Protein AF-Q2IIS6-F1 (afdb_monomer_lite)

Radius of gyration: 25.06 Å; chains: 1; bounding box: 65×26×76 Å

Structure (mmCIF, N/CA/C/O backbone):
data_AF-Q2IIS6-F1
#
_entry.id   AF-Q2IIS6-F1
#
loop_
_atom_site.group_PDB
_atom_site.id
_atom_site.type_symbol
_atom_site.label_atom_id
_atom_site.label_alt_id
_atom_site.label_comp_id
_atom_site.label_asym_id
_atom_site.label_entity_id
_atom_site.label_seq_id
_atom_site.pdbx_PDB_ins_code
_atom_site.Cartn_x
_atom_site.Cartn_y
_atom_site.Cartn_z
_atom_site.occupancy
_atom_site.B_iso_or_equiv
_atom_site.auth_seq_id
_atom_site.auth_comp_id
_atom_site.auth_asym_id
_atom_site.auth_atom_id
_atom_site.pdbx_PDB_model_num
ATOM 1 N N . MET A 1 1 ? -26.461 6.592 2.676 1.00 52.25 1 MET A N 1
ATOM 2 C CA . MET A 1 1 ? -25.259 5.866 2.230 1.00 52.25 1 MET A CA 1
ATOM 3 C C . MET A 1 1 ? -24.842 5.067 3.445 1.00 52.25 1 MET A C 1
ATOM 5 O O . MET A 1 1 ? -24.410 5.681 4.410 1.00 52.25 1 MET A O 1
ATOM 9 N N . ASP A 1 2 ? -25.159 3.776 3.481 1.00 55.28 2 ASP A N 1
ATOM 10 C CA . ASP A 1 2 ? -24.856 2.930 4.638 1.00 55.28 2 ASP A CA 1
ATOM 11 C C . ASP A 1 2 ? -23.348 2.688 4.702 1.00 55.28 2 ASP A C 1
ATOM 13 O O . ASP A 1 2 ? -22.731 2.273 3.719 1.00 55.28 2 ASP A O 1
ATOM 17 N N . GLU A 1 3 ? -22.742 3.028 5.836 1.00 62.16 3 GLU A N 1
ATOM 18 C CA . GLU A 1 3 ? -21.319 2.808 6.063 1.00 62.16 3 GLU A CA 1
ATOM 19 C C . GLU A 1 3 ? -21.063 1.310 6.284 1.00 62.16 3 GLU A C 1
ATOM 21 O O . GLU A 1 3 ? -21.810 0.633 6.990 1.00 62.16 3 GLU A O 1
ATOM 26 N N . SER A 1 4 ? -20.037 0.768 5.624 1.00 62.69 4 SER A N 1
ATOM 27 C CA . SER A 1 4 ? -19.732 -0.665 5.670 1.00 62.69 4 SER A CA 1
ATOM 28 C C . SER A 1 4 ? -19.317 -1.095 7.079 1.00 62.69 4 SER A C 1
ATOM 30 O O . SER A 1 4 ? -18.384 -0.528 7.642 1.00 62.69 4 SER A O 1
ATOM 32 N N . ALA A 1 5 ? -19.951 -2.143 7.615 1.00 67.94 5 ALA A N 1
ATOM 33 C CA . ALA A 1 5 ? -19.660 -2.726 8.932 1.00 67.94 5 ALA A CA 1
ATOM 34 C C . ALA A 1 5 ? -18.389 -3.606 8.963 1.00 67.94 5 ALA A C 1
ATOM 36 O O . ALA A 1 5 ? -18.260 -4.481 9.814 1.00 67.94 5 ALA A O 1
ATOM 37 N N . ALA A 1 6 ? -17.480 -3.442 8.000 1.00 69.25 6 ALA A N 1
ATOM 38 C CA . ALA A 1 6 ? -16.283 -4.265 7.894 1.00 69.25 6 ALA A CA 1
ATOM 39 C C . ALA A 1 6 ? -15.229 -3.862 8.940 1.00 69.25 6 ALA A C 1
ATOM 41 O O . ALA A 1 6 ? -14.832 -2.701 9.016 1.00 69.25 6 ALA A O 1
ATOM 42 N N . ASP A 1 7 ? -14.715 -4.846 9.684 1.00 73.50 7 ASP A N 1
ATOM 43 C CA . ASP A 1 7 ? -13.676 -4.646 10.708 1.00 73.50 7 ASP A CA 1
ATOM 44 C C . ASP A 1 7 ? -12.315 -4.218 10.127 1.00 73.50 7 ASP A C 1
ATOM 46 O O . ASP A 1 7 ? -11.463 -3.680 10.842 1.00 73.50 7 ASP A O 1
ATOM 50 N N . ALA A 1 8 ? -12.086 -4.480 8.835 1.00 82.50 8 ALA A N 1
ATOM 51 C CA . ALA A 1 8 ? -10.892 -4.073 8.108 1.00 82.50 8 ALA A CA 1
ATOM 52 C C . ALA A 1 8 ? -11.149 -3.949 6.599 1.00 82.50 8 ALA A C 1
ATOM 54 O O . ALA A 1 8 ? -11.969 -4.667 6.027 1.00 82.50 8 ALA A O 1
ATOM 55 N N . PHE A 1 9 ? -10.380 -3.076 5.952 1.00 87.50 9 PHE A N 1
ATOM 56 C CA . PHE A 1 9 ? -10.350 -2.885 4.506 1.00 87.50 9 PHE A CA 1
ATOM 57 C C . PHE A 1 9 ? -8.991 -3.320 3.961 1.00 87.50 9 PHE A C 1
ATOM 59 O O . PHE A 1 9 ? -7.955 -2.930 4.497 1.00 87.50 9 PHE A O 1
ATOM 66 N N . VAL A 1 10 ? -8.994 -4.109 2.888 1.00 91.06 10 VAL A N 1
ATOM 67 C CA . VAL A 1 10 ? -7.776 -4.495 2.166 1.00 91.06 10 VAL A CA 1
ATOM 68 C C . VAL A 1 10 ? -7.739 -3.742 0.843 1.00 91.06 10 VAL A C 1
ATOM 70 O O . VAL A 1 10 ? -8.684 -3.820 0.061 1.00 91.06 10 VAL A O 1
ATOM 73 N N . ILE A 1 11 ? -6.656 -3.007 0.603 1.00 91.12 11 ILE A N 1
ATOM 74 C CA . ILE A 1 11 ? -6.389 -2.336 -0.670 1.00 91.12 11 ILE A CA 1
ATOM 75 C C . ILE A 1 11 ? -5.464 -3.237 -1.484 1.00 91.12 11 ILE A C 1
ATOM 77 O O . ILE A 1 11 ? -4.307 -3.444 -1.113 1.00 91.12 11 ILE A O 1
ATOM 81 N N . ASP A 1 12 ? -5.992 -3.786 -2.574 1.00 92.69 12 ASP A N 1
ATOM 82 C CA . ASP A 1 12 ? -5.246 -4.648 -3.486 1.00 92.69 12 ASP A CA 1
ATOM 83 C C . ASP A 1 12 ? -4.516 -3.821 -4.552 1.00 92.69 12 ASP A C 1
ATOM 85 O O . ASP A 1 12 ? -5.132 -3.021 -5.260 1.00 92.69 12 ASP A O 1
ATOM 89 N N . LEU A 1 13 ? -3.196 -3.999 -4.646 1.00 91.94 13 LEU A N 1
ATOM 90 C CA . LEU A 1 13 ? -2.323 -3.288 -5.581 1.00 91.94 13 LEU A CA 1
ATOM 91 C C . LEU A 1 13 ? -1.950 -4.124 -6.817 1.00 91.94 13 LEU A C 1
ATOM 93 O O . LEU A 1 13 ? -1.071 -3.711 -7.576 1.00 91.94 13 LEU A O 1
ATOM 97 N N . ALA A 1 14 ? -2.613 -5.262 -7.056 1.00 91.12 14 ALA A N 1
ATOM 98 C CA . ALA A 1 14 ? -2.378 -6.131 -8.217 1.00 91.12 14 ALA A CA 1
ATOM 99 C C . ALA A 1 14 ? -2.418 -5.416 -9.572 1.00 91.12 14 ALA A C 1
ATOM 101 O O . ALA A 1 14 ? -1.706 -5.808 -10.493 1.00 91.12 14 ALA A O 1
ATOM 102 N N . HIS A 1 15 ? -3.211 -4.352 -9.684 1.00 88.81 15 HIS A N 1
ATOM 103 C CA . HIS A 1 15 ? -3.365 -3.579 -10.918 1.00 88.81 15 HIS A CA 1
ATOM 104 C C . HIS A 1 15 ? -2.715 -2.192 -10.861 1.00 88.81 15 HIS A C 1
ATOM 106 O O . HIS A 1 15 ? -2.942 -1.374 -11.749 1.00 88.81 15 HIS A O 1
ATOM 112 N N . ALA A 1 16 ? -1.926 -1.898 -9.825 1.00 87.62 16 ALA A N 1
ATOM 113 C CA . ALA A 1 16 ? -1.179 -0.650 -9.765 1.00 87.62 16 ALA A CA 1
ATOM 114 C C . ALA A 1 16 ? 0.006 -0.717 -10.740 1.00 87.62 16 ALA A C 1
ATOM 116 O O . ALA A 1 16 ? 0.976 -1.433 -10.488 1.00 87.62 16 ALA A O 1
ATOM 117 N N . GLU A 1 17 ? -0.088 0.031 -11.843 1.00 84.44 17 GLU A N 1
ATOM 118 C CA . GLU A 1 17 ? 0.950 0.090 -12.885 1.00 84.44 17 GLU A CA 1
ATOM 119 C C . GLU A 1 17 ? 2.286 0.609 -12.339 1.00 84.44 17 GLU A C 1
ATOM 121 O O . GLU A 1 17 ? 3.348 0.099 -12.694 1.00 84.44 17 GLU A O 1
ATOM 126 N N . GLU A 1 18 ? 2.233 1.587 -11.432 1.00 81.12 18 GLU A N 1
ATOM 127 C CA . GLU A 1 18 ? 3.409 2.205 -10.830 1.00 81.12 18 GLU A CA 1
ATOM 128 C C . GLU A 1 18 ? 3.266 2.330 -9.312 1.00 81.12 18 GLU A C 1
ATOM 130 O O . GLU A 1 18 ? 2.194 2.618 -8.773 1.00 81.12 18 GLU A O 1
ATOM 135 N N . ALA A 1 19 ? 4.386 2.149 -8.613 1.00 85.88 19 ALA A N 1
ATOM 136 C CA . ALA A 1 19 ? 4.505 2.384 -7.182 1.00 85.88 19 ALA A CA 1
ATOM 137 C C . ALA A 1 19 ? 5.699 3.303 -6.923 1.00 85.88 19 ALA A C 1
ATOM 139 O O . ALA A 1 19 ? 6.826 3.001 -7.313 1.00 85.88 19 ALA A O 1
ATOM 140 N N . CYS A 1 20 ? 5.451 4.430 -6.260 1.00 93.19 20 CYS A N 1
ATOM 141 C CA . CYS A 1 20 ? 6.468 5.429 -5.957 1.00 93.19 20 CYS A CA 1
ATOM 142 C C . CYS A 1 20 ? 6.327 5.955 -4.524 1.00 93.19 20 CYS A C 1
ATOM 144 O O . CYS A 1 20 ? 5.289 5.799 -3.875 1.00 93.19 20 CYS A O 1
ATOM 146 N N . GLU A 1 21 ? 7.376 6.617 -4.036 1.00 95.31 21 GLU A N 1
ATOM 147 C CA . GLU A 1 21 ? 7.414 7.191 -2.685 1.00 95.31 21 GLU A CA 1
ATOM 148 C C . GLU A 1 21 ? 6.306 8.223 -2.450 1.00 95.31 21 GLU A C 1
ATOM 150 O O . GLU A 1 21 ? 5.737 8.283 -1.362 1.00 95.31 21 GLU A O 1
ATOM 155 N N . PHE A 1 22 ? 5.951 9.006 -3.475 1.00 94.81 22 PHE A N 1
ATOM 156 C CA . PHE A 1 22 ? 4.872 9.985 -3.370 1.00 94.81 22 PHE A CA 1
ATOM 157 C C . PHE A 1 22 ? 3.523 9.310 -3.093 1.00 94.81 22 PHE A C 1
ATOM 159 O O . PHE A 1 22 ? 2.832 9.689 -2.147 1.00 94.81 22 PHE A O 1
ATOM 166 N N . ALA A 1 23 ? 3.176 8.269 -3.858 1.00 92.50 23 ALA A N 1
ATOM 167 C CA . ALA A 1 23 ? 1.940 7.518 -3.654 1.00 92.50 23 ALA A CA 1
ATOM 168 C C . ALA A 1 23 ? 1.905 6.857 -2.265 1.00 92.50 23 ALA A C 1
ATOM 170 O O . ALA A 1 23 ? 0.905 6.964 -1.553 1.00 92.50 23 ALA A O 1
ATOM 171 N N . ALA A 1 24 ? 3.017 6.249 -1.837 1.00 94.12 24 ALA A N 1
ATOM 172 C CA . ALA A 1 24 ? 3.133 5.653 -0.506 1.00 94.12 24 ALA A CA 1
ATOM 173 C C . ALA A 1 24 ? 2.975 6.696 0.619 1.00 94.12 24 ALA A C 1
ATOM 175 O O . ALA A 1 24 ? 2.296 6.437 1.613 1.00 94.12 24 ALA A O 1
ATOM 176 N N . CYS A 1 25 ? 3.532 7.899 0.445 1.00 95.81 25 CYS A N 1
ATOM 177 C CA . CYS A 1 25 ? 3.391 9.007 1.390 1.00 95.81 25 CYS A CA 1
ATOM 178 C C . CYS A 1 25 ? 1.933 9.472 1.527 1.00 95.81 25 CYS A C 1
ATOM 180 O O . CYS A 1 25 ? 1.442 9.641 2.646 1.00 95.81 25 CYS A O 1
ATOM 182 N N . VAL A 1 26 ? 1.225 9.624 0.401 1.00 94.44 26 VAL A N 1
ATOM 183 C CA . VAL A 1 26 ? -0.198 9.999 0.386 1.00 94.44 26 VAL A CA 1
ATOM 184 C C . VAL A 1 26 ? -1.041 8.948 1.111 1.00 94.44 26 V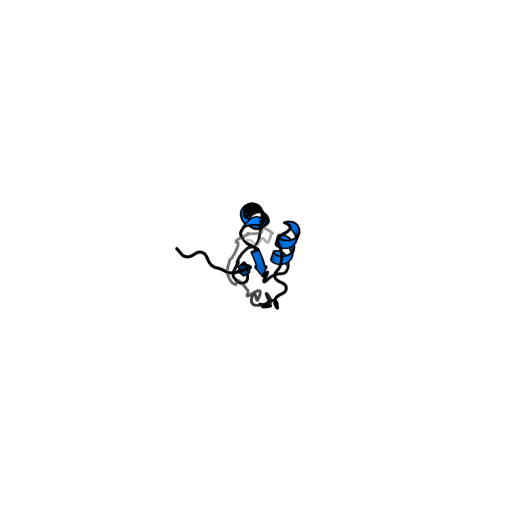AL A C 1
ATOM 186 O O . VAL A 1 26 ? -1.831 9.297 1.991 1.00 94.44 26 VAL A O 1
ATOM 189 N N . LEU A 1 27 ? -0.824 7.663 0.812 1.00 93.50 27 LEU A N 1
ATOM 190 C CA . LEU A 1 27 ? -1.520 6.560 1.481 1.00 93.50 27 LEU A CA 1
ATOM 191 C C . LEU A 1 27 ? -1.237 6.541 2.988 1.00 93.50 27 LEU A C 1
ATOM 193 O O . LEU A 1 27 ? -2.162 6.408 3.787 1.00 93.50 27 LEU A O 1
ATOM 197 N N . ALA A 1 28 ? 0.018 6.739 3.395 1.00 93.94 28 ALA A N 1
ATOM 198 C CA . ALA A 1 28 ? 0.391 6.807 4.805 1.00 93.94 28 ALA A CA 1
ATOM 199 C C . ALA A 1 28 ? -0.262 7.989 5.534 1.00 93.94 28 ALA A C 1
ATOM 201 O O . ALA A 1 28 ? -0.686 7.838 6.682 1.00 93.94 28 ALA A O 1
ATOM 202 N N . GLY A 1 29 ? -0.373 9.151 4.885 1.00 94.31 29 GLY A N 1
ATOM 203 C CA . GLY A 1 29 ? -1.107 10.299 5.418 1.00 94.31 29 GLY A CA 1
ATOM 204 C C . GLY A 1 29 ? -2.578 9.964 5.660 1.00 94.31 29 GLY A C 1
ATOM 205 O O . GLY A 1 29 ? -3.070 10.118 6.780 1.00 94.31 29 GLY A O 1
ATOM 206 N N . TRP A 1 30 ? -3.237 9.411 4.643 1.00 93.19 30 TRP A N 1
ATOM 207 C CA . TRP A 1 30 ? -4.648 9.039 4.715 1.00 93.19 30 TRP A CA 1
ATOM 208 C C . TRP A 1 30 ? -4.932 7.977 5.791 1.00 93.19 30 TRP A C 1
ATOM 210 O O . TRP A 1 30 ? -5.849 8.149 6.599 1.00 93.19 30 TRP A O 1
ATOM 220 N N . VAL A 1 31 ? -4.112 6.921 5.877 1.00 92.50 31 VAL A N 1
ATOM 221 C CA . VAL A 1 31 ? -4.253 5.878 6.912 1.00 92.50 31 VAL A CA 1
ATOM 222 C C . VAL A 1 31 ? -4.091 6.467 8.311 1.00 92.50 31 VAL A C 1
ATOM 224 O O . VAL A 1 31 ? -4.862 6.141 9.209 1.00 92.50 31 VAL A O 1
ATOM 227 N N . ARG A 1 32 ? -3.116 7.359 8.525 1.00 91.69 32 ARG A N 1
ATOM 228 C CA . ARG A 1 32 ? -2.893 7.983 9.842 1.00 91.69 32 ARG A CA 1
ATOM 229 C C . ARG A 1 32 ? -4.068 8.843 10.287 1.00 91.69 32 ARG A C 1
ATOM 231 O O . ARG A 1 32 ? -4.369 8.851 11.481 1.00 91.69 32 ARG A O 1
ATOM 238 N N . GLU A 1 33 ? -4.702 9.537 9.349 1.00 92.25 33 GLU A N 1
ATOM 239 C CA . GLU A 1 33 ? -5.895 10.344 9.599 1.00 92.25 33 GLU A CA 1
ATOM 240 C C . GLU A 1 33 ? -7.091 9.464 9.998 1.00 92.25 33 GLU A C 1
ATOM 242 O O . GLU A 1 33 ? -7.770 9.766 10.977 1.00 92.25 33 GLU A O 1
ATOM 247 N N . HIS A 1 34 ? -7.267 8.311 9.344 1.00 87.25 34 HIS A N 1
ATOM 248 C CA . HIS A 1 34 ? -8.460 7.465 9.504 1.00 87.25 34 HIS A CA 1
ATOM 249 C C . HIS A 1 34 ? -8.265 6.228 10.402 1.00 87.25 34 HIS A C 1
ATOM 251 O O . HIS A 1 34 ? -9.202 5.457 10.614 1.00 87.25 34 HIS A O 1
ATOM 257 N N . ARG A 1 35 ? -7.080 6.035 11.000 1.00 83.06 35 ARG A N 1
ATOM 258 C CA . ARG A 1 35 ? -6.727 4.829 11.788 1.00 83.06 35 ARG A CA 1
ATOM 259 C C . ARG A 1 35 ? -7.634 4.526 12.984 1.00 83.06 35 ARG A C 1
ATOM 261 O O . ARG A 1 35 ? -7.589 3.421 13.512 1.00 83.06 35 ARG A O 1
ATOM 268 N N . ARG A 1 36 ? -8.375 5.522 13.484 1.00 82.12 36 ARG A N 1
ATOM 269 C CA . ARG A 1 36 ? -9.304 5.353 14.619 1.00 82.12 36 ARG A CA 1
ATOM 270 C C . ARG A 1 36 ? -10.645 4.768 14.196 1.00 82.12 36 ARG A C 1
ATOM 272 O O . ARG A 1 36 ? -11.338 4.204 15.032 1.00 82.12 36 ARG A O 1
ATOM 279 N N . GLU A 1 37 ? -10.984 4.919 12.925 1.00 82.31 37 GLU A N 1
ATOM 280 C CA . GLU A 1 37 ? -12.279 4.548 12.364 1.00 82.31 37 GLU A CA 1
ATOM 281 C C . GLU A 1 37 ? -12.164 3.277 11.528 1.00 82.31 37 GLU A C 1
ATOM 283 O O . GLU A 1 37 ? -13.090 2.473 11.495 1.00 82.31 37 GLU A O 1
ATOM 288 N N . LYS A 1 38 ? -11.024 3.085 10.848 1.00 79.56 38 LYS A N 1
ATOM 289 C CA . LYS A 1 38 ? -10.846 2.022 9.855 1.00 79.56 38 LYS A CA 1
ATOM 290 C C . LYS A 1 38 ? -9.489 1.357 10.032 1.00 79.56 38 LYS A C 1
ATOM 292 O O . LYS A 1 38 ? -8.452 2.023 10.015 1.00 79.56 38 LYS A O 1
ATOM 297 N N . ARG A 1 39 ? -9.480 0.026 10.154 1.00 87.06 39 ARG A N 1
ATOM 298 C CA . ARG A 1 39 ? -8.253 -0.756 9.949 1.00 87.06 39 ARG A CA 1
ATOM 299 C C . ARG A 1 39 ? -8.068 -0.956 8.456 1.00 87.06 39 ARG A C 1
ATOM 301 O O . ARG A 1 39 ? -8.951 -1.492 7.795 1.00 87.06 39 ARG A O 1
ATOM 308 N N . VAL A 1 40 ? -6.926 -0.532 7.935 1.00 90.81 40 VAL A N 1
ATOM 309 C CA . VAL A 1 40 ? -6.578 -0.672 6.521 1.00 90.81 40 VAL A CA 1
ATOM 310 C C . VAL A 1 40 ? -5.326 -1.526 6.417 1.00 90.81 40 VAL A C 1
ATOM 312 O O . VAL A 1 40 ? -4.367 -1.298 7.151 1.00 90.81 40 VAL A O 1
ATOM 315 N N . ARG A 1 41 ? -5.340 -2.493 5.505 1.00 92.94 41 ARG A N 1
ATOM 316 C CA . ARG A 1 41 ? -4.182 -3.301 5.119 1.00 92.94 41 ARG A CA 1
ATOM 317 C C . ARG A 1 41 ? -3.976 -3.218 3.616 1.00 92.94 41 ARG A C 1
ATOM 319 O O . ARG A 1 41 ? -4.911 -2.929 2.869 1.00 92.94 41 ARG A O 1
ATOM 326 N N . PHE A 1 42 ? -2.763 -3.505 3.175 1.00 93.56 42 PHE A N 1
ATOM 327 C CA . PHE A 1 42 ? -2.386 -3.439 1.771 1.00 93.56 42 PHE A CA 1
ATOM 328 C C . PHE A 1 42 ? -1.920 -4.802 1.285 1.00 93.56 42 PHE A C 1
ATOM 330 O O . PHE A 1 42 ? -1.085 -5.445 1.921 1.00 93.56 42 PHE A O 1
ATOM 337 N N . ARG A 1 43 ? -2.424 -5.227 0.129 1.00 93.75 43 ARG A N 1
ATOM 338 C CA . ARG A 1 43 ? -1.915 -6.400 -0.574 1.00 93.75 43 ARG A CA 1
ATOM 339 C C . ARG A 1 43 ? -0.996 -5.931 -1.691 1.00 93.75 43 ARG A C 1
ATOM 341 O O . ARG A 1 43 ? -1.448 -5.380 -2.691 1.00 93.75 43 ARG A O 1
ATOM 348 N N . ALA A 1 44 ? 0.302 -6.120 -1.484 1.00 92.31 44 ALA A N 1
ATOM 349 C CA . ALA A 1 44 ? 1.309 -5.861 -2.501 1.00 92.31 44 ALA A CA 1
ATOM 350 C C . ALA A 1 44 ? 1.354 -7.023 -3.499 1.00 92.31 44 ALA A C 1
ATOM 352 O O . ALA A 1 44 ? 1.401 -8.183 -3.094 1.00 92.31 44 ALA A O 1
ATOM 353 N N . ALA A 1 45 ? 1.402 -6.708 -4.789 1.00 91.06 45 ALA A N 1
ATOM 354 C CA . ALA A 1 45 ? 1.608 -7.696 -5.844 1.00 91.06 45 ALA A CA 1
ATOM 355 C C . ALA A 1 45 ? 3.081 -7.831 -6.242 1.00 91.06 45 ALA A C 1
ATOM 357 O O . ALA A 1 45 ? 3.497 -8.873 -6.741 1.00 91.06 45 ALA A O 1
ATOM 358 N N . THR A 1 46 ? 3.894 -6.802 -5.984 1.00 89.94 46 THR A N 1
ATOM 359 C CA . THR A 1 46 ? 5.335 -6.826 -6.262 1.00 89.94 46 THR A CA 1
ATOM 360 C C . THR A 1 46 ? 6.170 -6.583 -5.006 1.00 89.94 46 THR A C 1
ATOM 362 O O . THR A 1 46 ? 5.719 -6.007 -4.011 1.00 89.94 46 THR A O 1
ATOM 365 N N . ARG A 1 47 ? 7.442 -7.002 -5.048 1.00 90.38 47 ARG A N 1
ATOM 366 C CA . ARG A 1 47 ? 8.394 -6.759 -3.950 1.00 90.38 47 ARG A CA 1
ATOM 367 C C . ARG A 1 47 ? 8.683 -5.276 -3.742 1.00 90.38 47 ARG A C 1
ATOM 369 O O . ARG A 1 47 ? 8.874 -4.863 -2.602 1.00 90.38 47 ARG A O 1
ATOM 376 N N . ASP A 1 48 ? 8.709 -4.491 -4.814 1.00 90.56 48 ASP A N 1
ATOM 377 C CA . ASP A 1 48 ? 8.973 -3.053 -4.728 1.00 90.56 48 ASP A CA 1
ATOM 378 C C . ASP A 1 48 ? 7.808 -2.318 -4.061 1.00 90.56 48 ASP A C 1
ATOM 380 O O . ASP A 1 48 ? 8.035 -1.499 -3.171 1.00 90.56 48 ASP A O 1
ATOM 384 N N . GLN A 1 49 ? 6.564 -2.701 -4.379 1.00 92.88 49 GLN A N 1
ATOM 385 C CA . GLN A 1 49 ? 5.380 -2.240 -3.649 1.00 92.88 49 GLN A CA 1
ATOM 386 C C . GLN A 1 49 ? 5.478 -2.592 -2.159 1.00 92.88 49 GLN A C 1
ATOM 388 O O . GLN A 1 49 ? 5.331 -1.711 -1.315 1.00 92.88 49 GLN A O 1
ATOM 393 N N . ALA A 1 50 ? 5.784 -3.850 -1.820 1.00 92.56 50 ALA A N 1
ATOM 394 C CA . ALA A 1 50 ? 5.900 -4.282 -0.424 1.00 92.56 50 ALA A CA 1
ATOM 395 C C . ALA A 1 50 ? 6.980 -3.497 0.345 1.00 92.56 50 ALA A C 1
ATOM 397 O O . ALA A 1 50 ? 6.758 -3.090 1.486 1.00 92.56 50 ALA A O 1
ATOM 398 N N . ARG A 1 51 ? 8.132 -3.239 -0.290 1.00 93.00 51 ARG A N 1
ATOM 399 C CA . ARG A 1 51 ? 9.220 -2.436 0.288 1.00 93.00 51 ARG A CA 1
ATOM 400 C C . ARG A 1 51 ? 8.803 -0.991 0.529 1.00 93.00 51 ARG A C 1
ATOM 402 O O . ARG A 1 51 ? 9.068 -0.475 1.612 1.00 93.00 51 ARG A O 1
ATOM 409 N N . LEU A 1 52 ? 8.149 -0.356 -0.444 1.00 94.50 52 LEU A N 1
ATOM 410 C CA . LEU A 1 52 ? 7.636 1.006 -0.296 1.00 94.50 52 LEU A CA 1
ATOM 411 C C . LEU A 1 52 ? 6.605 1.080 0.833 1.00 94.50 52 LEU A C 1
ATOM 413 O O . LEU A 1 52 ? 6.745 1.901 1.731 1.00 94.50 52 LEU A O 1
ATOM 417 N N . LEU A 1 53 ? 5.615 0.189 0.853 1.00 94.50 53 LEU A N 1
ATOM 418 C CA . LEU A 1 53 ? 4.599 0.166 1.909 1.00 94.50 53 LEU A CA 1
ATOM 419 C C . LEU A 1 53 ? 5.231 0.008 3.303 1.00 94.50 53 LEU A C 1
ATOM 421 O O . LEU A 1 53 ? 4.936 0.793 4.206 1.00 94.50 53 LEU A O 1
ATOM 425 N N . ALA A 1 54 ? 6.168 -0.933 3.455 1.00 93.75 54 ALA A N 1
ATOM 426 C CA . ALA A 1 54 ? 6.883 -1.145 4.712 1.00 93.75 54 ALA A CA 1
ATOM 427 C C . ALA A 1 54 ? 7.716 0.080 5.131 1.00 93.75 54 ALA A C 1
ATOM 429 O O . ALA A 1 54 ? 7.690 0.466 6.300 1.00 93.75 54 ALA A O 1
ATOM 430 N N . ALA A 1 55 ? 8.406 0.735 4.189 1.00 95.88 55 ALA A N 1
ATOM 431 C CA . ALA A 1 55 ? 9.206 1.932 4.462 1.00 95.88 55 ALA A CA 1
ATOM 432 C C . ALA A 1 55 ? 8.365 3.105 5.002 1.00 95.88 55 ALA A C 1
ATOM 434 O O . ALA A 1 55 ? 8.860 3.909 5.791 1.00 95.88 55 ALA A O 1
ATOM 435 N N . PHE A 1 56 ? 7.086 3.180 4.624 1.00 95.12 56 PHE A N 1
ATOM 436 C CA . PHE A 1 56 ? 6.152 4.206 5.098 1.00 95.12 56 PHE A CA 1
ATOM 437 C C . PHE A 1 56 ? 5.304 3.764 6.308 1.00 95.12 56 PHE A C 1
ATOM 439 O O . PHE A 1 56 ? 4.492 4.552 6.811 1.00 95.12 56 PHE A O 1
ATOM 446 N N . GLY A 1 57 ? 5.534 2.549 6.824 1.00 92.94 57 GLY A N 1
ATOM 447 C CA . GLY A 1 57 ? 4.847 1.996 7.993 1.00 92.94 57 GLY A CA 1
ATOM 448 C C . GLY A 1 57 ? 3.396 1.602 7.717 1.00 92.94 57 GLY A C 1
ATOM 449 O O . GLY A 1 57 ? 2.545 1.782 8.587 1.00 92.94 57 GLY A O 1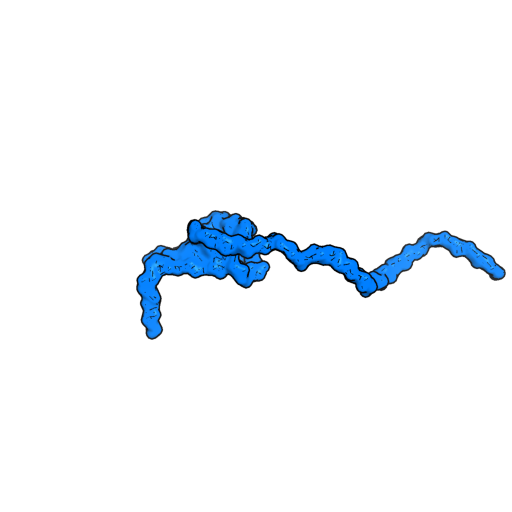
ATOM 450 N N . LEU A 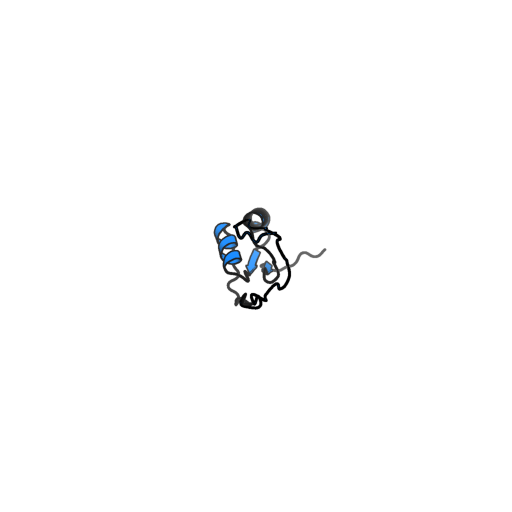1 58 ? 3.106 1.142 6.498 1.00 93.06 58 LEU A N 1
ATOM 451 C CA . LEU A 1 58 ? 1.794 0.637 6.100 1.00 93.06 58 LEU A CA 1
ATOM 452 C C . LEU A 1 58 ? 1.712 -0.876 6.334 1.00 93.06 58 LEU A C 1
ATOM 454 O O . LEU A 1 58 ? 2.620 -1.617 5.957 1.00 93.06 58 LEU A O 1
ATOM 458 N N . ASP A 1 59 ? 0.612 -1.322 6.942 1.00 90.94 59 ASP A N 1
ATOM 459 C CA . ASP A 1 59 ? 0.393 -2.731 7.275 1.00 90.94 59 ASP A CA 1
ATOM 460 C C . ASP A 1 59 ? 0.128 -3.562 6.014 1.00 90.94 59 ASP A C 1
ATOM 462 O O . ASP A 1 59 ? -0.761 -3.250 5.216 1.00 90.94 59 ASP A O 1
ATOM 466 N N . LEU A 1 60 ? 0.869 -4.657 5.858 1.00 86.56 60 LEU A N 1
ATOM 467 C CA . LEU A 1 60 ? 0.654 -5.623 4.785 1.00 86.56 60 LEU A CA 1
ATOM 468 C C . LEU A 1 60 ? -0.388 -6.666 5.203 1.00 86.56 60 LEU A C 1
ATOM 470 O O . LEU A 1 60 ? -0.430 -7.103 6.353 1.00 86.56 60 LEU A O 1
ATOM 474 N N . ASP A 1 61 ? -1.235 -7.064 4.260 1.00 87.50 61 ASP A N 1
ATOM 475 C CA . ASP A 1 61 ? -2.107 -8.222 4.422 1.00 87.50 61 ASP A CA 1
ATOM 476 C C . ASP A 1 61 ? -1.278 -9.500 4.225 1.00 87.50 61 ASP A C 1
ATOM 478 O O . ASP A 1 61 ? -0.660 -9.682 3.180 1.00 87.50 61 ASP A O 1
ATOM 482 N N . GLU A 1 62 ? -1.254 -10.377 5.232 1.00 67.88 62 GLU A N 1
ATOM 483 C CA . GLU A 1 62 ? -0.545 -11.671 5.188 1.00 67.88 62 GLU A CA 1
ATOM 484 C C . GLU A 1 62 ? -1.306 -12.745 4.385 1.00 67.88 62 GLU A C 1
ATOM 486 O O . GLU A 1 62 ? -0.867 -13.894 4.320 1.00 67.88 62 GLU A O 1
ATOM 491 N N . GLY A 1 63 ? -2.458 -12.398 3.794 1.00 61.91 63 GLY A N 1
ATOM 492 C CA . GLY A 1 63 ? -3.189 -13.282 2.890 1.00 61.91 63 GLY A CA 1
ATOM 493 C C . GLY A 1 63 ? -2.310 -13.705 1.717 1.00 61.91 63 GLY A C 1
ATOM 494 O O . GLY A 1 63 ? -1.458 -12.927 1.287 1.00 61.91 63 GLY A O 1
ATOM 495 N N . GLU A 1 64 ? -2.497 -14.940 1.229 1.00 42.66 64 GLU A N 1
ATOM 496 C CA . GLU A 1 64 ? -1.668 -15.514 0.164 1.00 42.66 64 GLU A CA 1
ATOM 497 C C . GLU A 1 64 ? -1.432 -14.475 -0.937 1.00 42.66 64 GLU A C 1
ATOM 499 O O . GLU A 1 64 ? -2.405 -13.958 -1.503 1.00 42.66 64 GLU A O 1
ATOM 504 N N . PRO A 1 65 ? -0.166 -14.127 -1.230 1.00 51.28 65 PRO A N 1
ATOM 505 C CA . PRO A 1 65 ? 0.112 -13.267 -2.354 1.00 51.28 65 PRO A CA 1
ATOM 506 C C . PRO A 1 65 ? -0.449 -13.986 -3.574 1.00 51.28 65 PRO A C 1
ATOM 508 O O . PRO A 1 65 ? 0.001 -15.080 -3.921 1.00 51.28 65 PRO A O 1
ATOM 511 N N . THR A 1 66 ? -1.419 -13.373 -4.247 1.00 46.22 66 THR A N 1
ATOM 512 C CA . THR A 1 66 ? -1.632 -13.623 -5.667 1.00 46.22 66 THR A CA 1
ATOM 513 C C . THR A 1 66 ? -0.355 -13.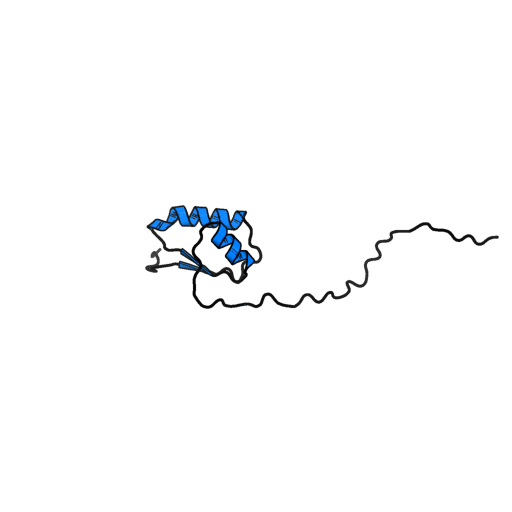165 -6.345 1.00 46.22 66 THR A C 1
ATOM 515 O O . THR A 1 66 ? -0.230 -12.018 -6.766 1.00 46.22 66 THR A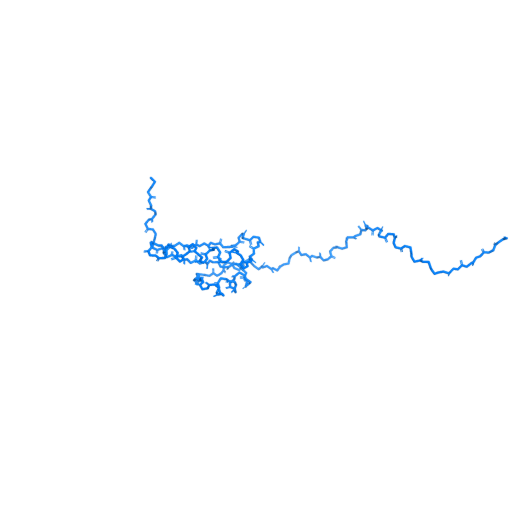 O 1
ATOM 518 N N . ALA A 1 67 ? 0.641 -14.050 -6.338 1.00 46.97 67 ALA A N 1
ATOM 519 C CA . ALA A 1 67 ? 1.861 -13.930 -7.093 1.00 46.97 67 ALA A CA 1
ATOM 520 C C . ALA A 1 67 ? 1.434 -13.957 -8.557 1.00 46.97 67 ALA A C 1
ATOM 522 O O . ALA A 1 67 ? 1.390 -14.999 -9.205 1.00 46.97 67 ALA A O 1
ATOM 523 N N . VAL A 1 68 ? 1.051 -12.793 -9.069 1.00 50.69 68 VAL A N 1
ATOM 524 C CA . VAL A 1 68 ? 1.219 -12.533 -10.481 1.00 50.69 68 VAL A CA 1
ATOM 525 C C . VAL A 1 68 ? 2.724 -12.430 -10.612 1.00 50.69 68 VAL A C 1
ATOM 527 O O . VAL A 1 68 ? 3.321 -11.423 -10.233 1.00 50.69 68 VAL A O 1
ATOM 530 N N . ASP A 1 69 ? 3.348 -13.535 -11.015 1.00 40.66 69 ASP A N 1
ATOM 531 C CA . ASP A 1 69 ? 4.728 -13.523 -11.464 1.00 40.66 69 ASP A CA 1
ATOM 532 C C . ASP A 1 69 ? 4.849 -12.369 -12.460 1.00 40.66 69 ASP A C 1
ATOM 534 O O . ASP A 1 69 ? 4.371 -12.438 -13.593 1.00 40.66 69 ASP A O 1
ATOM 538 N N . ALA A 1 70 ? 5.476 -11.275 -12.037 1.00 52.28 70 ALA A N 1
ATOM 539 C CA . ALA A 1 70 ? 6.003 -10.287 -12.955 1.00 52.28 70 ALA A CA 1
ATOM 540 C C . ALA A 1 70 ? 7.241 -10.917 -13.610 1.00 52.28 70 ALA A C 1
ATOM 542 O O . ALA A 1 70 ? 8.377 -10.533 -13.339 1.00 52.28 70 ALA A O 1
ATOM 543 N N . ALA A 1 71 ? 7.020 -11.950 -14.421 1.00 46.56 71 ALA A N 1
ATOM 544 C CA . ALA A 1 71 ? 8.047 -12.640 -15.171 1.00 46.56 71 ALA A CA 1
ATOM 545 C C . ALA A 1 71 ? 7.511 -13.019 -16.556 1.00 46.56 71 ALA A C 1
ATOM 547 O O . ALA A 1 71 ? 6.985 -14.104 -16.773 1.00 46.56 71 ALA A O 1
ATOM 548 N N . GLY A 1 72 ? 7.750 -12.111 -17.505 1.00 43.75 72 GLY A N 1
ATOM 549 C CA . GLY A 1 72 ? 8.174 -12.506 -18.845 1.00 43.75 72 GLY A CA 1
ATOM 550 C C . GLY A 1 72 ? 7.135 -12.411 -19.954 1.00 43.75 72 GLY A C 1
ATOM 551 O O . GLY A 1 72 ? 6.623 -13.430 -20.388 1.00 43.75 72 GLY A O 1
ATOM 552 N N . ASP A 1 73 ? 6.976 -11.217 -20.529 1.00 43.88 73 ASP A N 1
ATOM 553 C CA . ASP A 1 73 ? 7.067 -11.103 -21.991 1.00 43.88 73 ASP A CA 1
ATOM 554 C C . ASP A 1 73 ? 7.556 -9.710 -22.411 1.00 43.88 73 ASP A C 1
ATOM 556 O O . ASP A 1 73 ? 6.813 -8.830 -22.840 1.00 43.88 73 ASP A O 1
ATOM 560 N N . ARG A 1 74 ? 8.858 -9.482 -22.246 1.00 41.22 74 ARG A N 1
ATOM 561 C CA . ARG A 1 74 ? 9.560 -8.544 -23.118 1.00 41.22 74 ARG A CA 1
ATOM 562 C C . ARG A 1 74 ? 10.761 -9.284 -23.669 1.00 41.22 74 ARG A C 1
ATOM 564 O O . ARG A 1 74 ? 11.877 -9.150 -23.170 1.00 41.22 74 ARG A O 1
ATOM 571 N N . ALA A 1 75 ? 10.513 -10.110 -24.682 1.00 41.12 75 ALA A N 1
ATOM 572 C CA . ALA A 1 75 ? 11.563 -10.437 -25.630 1.00 41.12 75 ALA A CA 1
ATOM 573 C C . ALA A 1 75 ? 12.223 -9.116 -26.080 1.00 41.12 75 ALA A C 1
ATOM 575 O O . ALA A 1 75 ? 11.501 -8.148 -26.355 1.00 41.12 75 ALA A O 1
ATOM 576 N N . PRO A 1 76 ? 13.560 -9.021 -26.175 1.00 40.62 76 PRO A N 1
ATOM 577 C CA . PRO A 1 76 ? 14.179 -7.990 -26.986 1.00 40.62 76 PRO A CA 1
ATOM 578 C C . PRO A 1 76 ? 13.909 -8.377 -28.443 1.00 40.62 76 PRO A C 1
ATOM 580 O O . PRO A 1 76 ? 14.765 -8.925 -29.128 1.00 40.62 76 PRO A O 1
ATOM 583 N N . GLY A 1 77 ? 12.666 -8.176 -28.880 1.00 37.94 77 GLY A N 1
ATOM 584 C CA . GLY A 1 77 ? 12.337 -8.166 -30.289 1.00 37.94 77 GLY A CA 1
ATOM 585 C C . GLY A 1 77 ? 13.103 -7.006 -30.892 1.00 37.94 77 GLY A C 1
ATOM 586 O O . GLY A 1 77 ? 12.904 -5.858 -30.492 1.00 37.94 77 GLY A O 1
ATOM 587 N N . GLU A 1 78 ? 14.026 -7.343 -31.784 1.00 43.47 78 GLU A N 1
ATOM 588 C CA . GLU A 1 78 ? 14.606 -6.452 -32.773 1.00 43.47 78 GLU A CA 1
ATOM 589 C C . GLU A 1 78 ? 13.570 -5.404 -33.192 1.00 43.47 78 GLU A C 1
ATOM 591 O O . GLU A 1 78 ? 12.609 -5.698 -33.902 1.00 43.47 78 GLU A O 1
ATOM 596 N N . LEU A 1 79 ? 13.760 -4.159 -32.752 1.00 46.97 79 LEU A N 1
ATOM 597 C CA . LEU A 1 79 ? 13.231 -3.029 -33.499 1.00 46.97 79 LEU A CA 1
ATOM 598 C C . LEU A 1 79 ? 14.149 -2.860 -34.701 1.00 46.97 79 LEU A C 1
ATOM 600 O O . LEU A 1 79 ? 15.057 -2.030 -34.731 1.00 46.97 79 LEU A O 1
ATOM 604 N N . ASP A 1 80 ? 13.915 -3.745 -35.659 1.00 52.34 80 ASP A N 1
ATOM 605 C CA . ASP A 1 80 ? 14.318 -3.597 -37.035 1.00 52.34 80 ASP A CA 1
ATOM 606 C C . ASP A 1 80 ? 13.779 -2.245 -37.533 1.00 52.34 80 ASP A C 1
ATOM 608 O O . ASP A 1 80 ? 12.589 -1.939 -37.414 1.00 52.34 80 ASP A O 1
ATOM 612 N N . GLY A 1 81 ? 14.672 -1.409 -38.060 1.00 48.38 81 GLY A N 1
ATOM 613 C CA . GLY A 1 81 ? 14.281 -0.226 -38.823 1.00 48.38 81 GLY A CA 1
ATOM 614 C C . GLY A 1 81 ? 14.121 1.083 -38.047 1.00 48.38 81 GLY A C 1
ATOM 615 O O . GLY A 1 81 ? 13.062 1.700 -38.077 1.00 48.38 81 GLY A O 1
ATOM 616 N N . PHE A 1 82 ? 15.216 1.618 -37.506 1.00 35.38 82 PHE A N 1
ATOM 617 C CA . PHE A 1 82 ? 15.419 3.072 -37.529 1.00 35.38 82 PHE A CA 1
ATOM 618 C C . PHE A 1 82 ? 16.858 3.381 -37.954 1.00 35.38 82 PHE A C 1
ATOM 620 O O . PHE A 1 82 ? 17.784 3.168 -37.169 1.00 35.38 82 PHE A O 1
ATOM 627 N N . PRO A 1 83 ? 17.101 3.893 -39.177 1.00 46.62 83 PRO A N 1
ATOM 628 C CA . PRO A 1 83 ? 18.422 4.369 -39.537 1.00 46.62 83 PRO A CA 1
ATOM 629 C C . PRO A 1 83 ? 18.632 5.711 -38.833 1.00 46.62 83 PRO A C 1
ATOM 631 O O . PRO A 1 83 ? 18.275 6.771 -39.349 1.00 46.62 83 PRO A O 1
ATOM 634 N N . LEU A 1 84 ? 19.223 5.681 -37.638 1.00 49.09 84 LEU A N 1
ATOM 635 C CA . LEU A 1 84 ? 19.893 6.859 -37.103 1.00 49.09 84 LEU A CA 1
ATOM 636 C C . LEU A 1 84 ? 21.083 7.128 -38.023 1.00 49.09 84 LEU A C 1
ATOM 638 O O . LEU A 1 84 ? 22.129 6.493 -37.916 1.00 49.09 84 LEU A O 1
ATOM 642 N N . GLY A 1 85 ? 20.872 8.032 -38.981 1.00 50.47 85 GLY A N 1
ATOM 643 C CA . GLY A 1 85 ? 21.856 8.521 -39.940 1.00 50.47 85 GLY A CA 1
ATOM 644 C C . GLY A 1 85 ? 22.994 9.293 -39.273 1.00 50.47 85 GLY A C 1
ATOM 645 O O . GLY A 1 85 ? 23.185 10.478 -39.536 1.00 50.47 85 GLY A O 1
ATOM 646 N N . LEU A 1 86 ? 23.768 8.612 -38.433 1.00 47.38 86 LEU A N 1
ATOM 647 C CA . LEU A 1 86 ? 25.071 9.044 -37.959 1.00 47.38 86 LEU A CA 1
ATOM 648 C C . LEU A 1 86 ? 26.083 8.703 -39.050 1.00 47.38 86 LEU A C 1
ATOM 650 O O . LEU A 1 86 ? 26.633 7.607 -39.126 1.00 47.38 86 LEU A O 1
ATOM 654 N N . ARG A 1 87 ? 26.278 9.661 -39.954 1.00 46.50 87 ARG A N 1
ATOM 655 C CA . ARG A 1 87 ? 27.369 9.631 -40.924 1.00 46.50 87 ARG A CA 1
ATOM 656 C C . ARG A 1 87 ? 28.687 9.775 -40.159 1.00 46.50 87 ARG A C 1
ATOM 658 O O . ARG A 1 87 ? 29.043 10.885 -39.776 1.00 46.50 87 ARG A O 1
ATOM 665 N N . SER A 1 88 ? 29.408 8.675 -39.958 1.00 46.56 88 SER A N 1
ATOM 666 C CA . SER A 1 88 ? 30.858 8.717 -39.739 1.00 46.56 88 SER A CA 1
ATOM 667 C C . SER A 1 88 ? 31.536 9.208 -41.022 1.00 46.56 88 SER A C 1
ATOM 669 O O . SER A 1 88 ? 31.270 8.634 -42.081 1.00 46.56 88 SER A O 1
ATOM 671 N N . PRO A 1 89 ? 32.416 10.222 -40.988 1.00 50.03 89 PRO A N 1
ATOM 672 C CA . PRO A 1 89 ? 33.310 10.499 -42.093 1.00 50.03 89 PRO A CA 1
ATOM 673 C C . PRO A 1 89 ? 34.683 9.912 -41.759 1.00 50.03 89 PRO A C 1
ATOM 675 O O . PRO A 1 89 ? 35.527 10.597 -41.1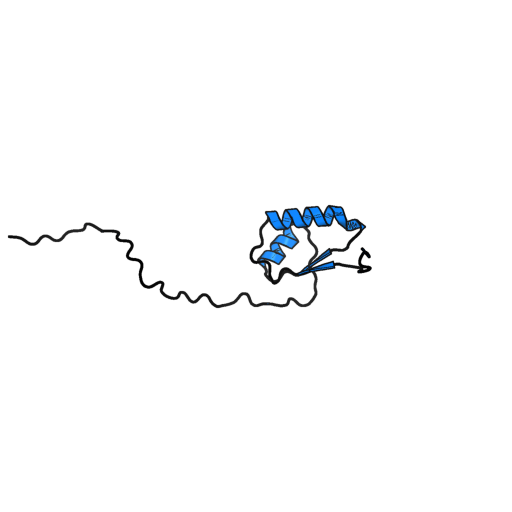94 1.00 50.03 89 PRO A O 1
ATOM 678 N N . GLU A 1 90 ? 34.927 8.658 -42.131 1.00 43.69 90 GLU A N 1
ATOM 679 C CA . GLU A 1 90 ? 36.299 8.160 -42.254 1.00 43.69 90 GLU A CA 1
ATOM 680 C C . GLU A 1 90 ? 36.514 7.560 -43.645 1.00 43.69 90 GLU A C 1
ATOM 682 O O . GLU A 1 90 ? 36.064 6.468 -43.967 1.00 43.69 90 GLU A O 1
ATOM 687 N N . GLY A 1 91 ? 37.159 8.385 -44.475 1.00 49.53 91 GLY A N 1
ATOM 688 C CA . GLY A 1 91 ? 38.210 8.027 -45.424 1.00 49.53 91 GLY A CA 1
ATOM 689 C C . GLY A 1 91 ? 38.018 6.826 -46.347 1.00 49.53 91 GLY A C 1
ATOM 690 O O . GLY A 1 91 ? 38.302 5.701 -45.965 1.00 49.53 91 GLY A O 1
ATOM 691 N N . ALA A 1 92 ? 37.779 7.103 -47.630 1.00 40.44 92 ALA A N 1
ATOM 692 C CA . ALA A 1 92 ? 38.470 6.420 -48.727 1.00 40.44 92 ALA A CA 1
ATOM 693 C C . ALA A 1 92 ? 38.299 7.235 -50.017 1.00 40.44 92 ALA A C 1
ATOM 695 O O . ALA A 1 92 ? 37.182 7.443 -50.487 1.00 40.44 92 ALA A O 1
ATOM 696 N N . GLY A 1 93 ? 39.405 7.737 -50.566 1.00 43.62 93 GLY A N 1
ATOM 697 C CA . GLY A 1 93 ? 39.416 8.365 -51.883 1.00 43.62 93 GLY A CA 1
ATOM 698 C C . GLY A 1 93 ? 39.321 7.338 -53.007 1.00 43.62 93 GLY A C 1
ATOM 699 O O . GLY A 1 93 ? 39.744 6.204 -52.822 1.00 43.62 93 GLY A O 1
ATOM 700 N N . VAL A 1 94 ? 38.830 7.768 -54.172 1.00 42.25 94 VAL A N 1
ATOM 701 C CA . VAL A 1 94 ? 39.034 7.148 -55.497 1.00 42.25 94 VAL A CA 1
ATOM 702 C C . VAL A 1 94 ? 38.914 8.273 -56.559 1.00 42.25 94 VAL A C 1
ATOM 704 O O . VAL A 1 94 ? 38.148 9.210 -56.326 1.00 42.25 94 VAL A O 1
ATOM 707 N N . PRO A 1 95 ? 39.684 8.246 -57.669 1.00 49.38 95 PRO A N 1
ATOM 708 C CA . PRO A 1 95 ? 40.018 9.414 -58.490 1.00 49.38 95 PRO A CA 1
ATOM 709 C C . PRO A 1 95 ? 39.184 9.544 -59.779 1.00 49.38 95 PRO A C 1
ATOM 711 O O . PRO A 1 95 ? 38.552 8.579 -60.207 1.00 49.38 95 PRO A O 1
ATOM 714 N N . ALA A 1 96 ? 39.284 10.711 -60.427 1.00 44.34 96 ALA A N 1
ATOM 715 C CA . ALA A 1 96 ? 39.319 10.904 -61.885 1.00 44.34 96 ALA A CA 1
ATOM 716 C C . ALA A 1 96 ? 39.868 12.305 -62.200 1.00 44.34 96 ALA A C 1
ATOM 718 O O . ALA A 1 96 ? 39.421 13.264 -61.530 1.00 44.34 96 ALA A O 1
#

Sequence (96 aa):
MDESAADAFVIDLAHAEEACEFAACVLAGWVREHRREKRVRFRAATRDQARLLAAFGLDLDEGEPTAVDAAGDRAPGELDGFPLGLRSPEGAGVPA

Secondary structure (DSSP, 8-state):
-PPP--S-EEEE-TT-S---HHHHHHHHHHHHHHTTT--EEEE-SSHHHHHHHHHTTPPBP-S---------------------------------

Organism: Anaeromyxobacter dehalogenans (strain 2CP-C) (NCBI:txid290397)

Foldseek 3Di:
DDDDPDQAEEAECLPVPDDDLVVLQVVLVVCVVCVVPHHYAYQDQDPVNVVSNVVSPGHHDPPPRPNPPPDDDDDVPPPPDDPPPPDDDDDDDDDD

pLDDT: mean 72.63, std 21.51, range [35.38, 95.88]

=== Feature glossary ===
A reading guide for the features in this record.

Start from the sequence.

  · Sequence gives the chain of amino acids in standard one-letter code (A=alanine, C=cysteine, …, Y=tyrosine), read N→C. It is the only feature that is directly encoded by the gene; all structural features are derived from the folded form of this sequence.

Fold it, and you get atomic coordinates and the backbone conformation that goes with them.

  · Structure coordinates are given as an mmCIF _atom_site loop: one row per atom with element, residue name, chain id, sequence number, and x/y/z position in Å. Only the four main-chain atoms per residue are included here; side chains are omitted to keep the record compact.

  · Backbone dihedral angles. Every residue except chain termini has a φ (preceding-C → N → Cα → C) and a ψ (N → Cα → C → next-N). They are reported in degrees following the IUPAC sign convention. Secondary structure is essentially a statement about which (φ, ψ) basin each residue occupies.

  · Eight-state secondary structure (DSSP): H is the canonical α-helix, G the tighter 3₁₀-helix, I the wider π-helix; E/B are β-structure, T and S are turns and bends, and '-' is everything else. DSSP derives these from the pattern of main-chain N–H···O=C hydrogen bonds, not from the sequence.

  · SS3 is a coarse helix/strand/coil call (letters a/b/c) made by the P-SEA algorithm from inter-Cα distances and dihedrals. It is less detailed than DSSP but needs only Cα positions.

Summarize the fold with a handful of shape descriptors and a per-residue structural alphabet.

  · Radius of gyration (Rg) is the root-mean-square distance of Cα atoms from their centroid — a single number for overall size and compactness. A globular domain of N residues has Rg ≈ 2.2·N^0.38 Å; an extended or disordered chain has a much larger Rg. The Cα contact count is the number of residue pairs whose Cα atoms are within 8 Å and are more than four positions apart in sequence — a standard proxy for tertiary packing density. The bounding box is the smallest axis-aligned box enclosing all Cα atoms.

  · 3Di is Foldseek's structural alphabet. Each residue is assigned one of twenty discrete states based on how its Cα sits relative to its spatial (not sequential) neighbors. Aligning 3Di strings finds structural homologs roughly as well as full 3D superposition, but orders of magnitude faster.

  · Solvent-accessible surface area (SASA) is the area in Å² traced out by the centre of a 1.4 Å probe sphere (a water molecule) rolled over the protein's van der Waals surface (Shrake–Rupley / Lee–Richards construction). Buried residues have near-zero SASA; fully exposed residues can exceed 200 Å². The total SASA scales roughly with the number of surface residues.

Ask how reliable the model is.

  · For AlphaFold models, the B-factor field carries pLDDT — the model's own estimate of local accuracy on a 0–100 scale. Regions with pLDDT<50 should be treated as essentially unmodeled; they often correspond to intrinsically disordered segments.

  · For experimental (PDB) structures, the B-factor (temperature factor) quantifies the positional spread of each atom in the crystal — a combination of thermal vibration and static disorder — in units of Å². High B-factors mark flexible loops or poorly resolved regions; low B-factors mark the rigid, well-ordered core.

  · Predicted Aligned Error (PAE) is an AlphaFold confidence matrix: entry (i, j) is the expected error in the position of residue j, in ångströms, when the prediction is superimposed on the true structure at residue i. Low PAE within a block of residues means that block is internally rigid and well-predicted; high PAE between two blocks means their relative placement is uncertain even if each block individually is confident.

Place it in context: what it resembles, what it is annotated as, and how it looks.

  · Structural nearest neighbors (via Foldseek easy-search vs the PDB). Reported per hit: target PDB id, E-value, and alignment TM-score. A TM-score above ~0.5 is the conventional threshold for 'same fold'.

  · Functional annotations link the protein to curated databases. InterPro entries identify conserved domains and families by matching the sequence against member-database signatures (Pfam, PROSITE, CDD, …). Gene Ontology (GO) terms describe molecular function, biological process, and cellular component in a controlled vocabulary. CATH places the structure in a hierarchical fold classification (Class/Architecture/Topology/Homologous-superfamily). The organism is the source species.

  · The contact map is a binary N×N matrix image: pixel (i, j) is dark where Cα_i and Cα_j are within 8 Å and |i−j|>4. Because the |i−j|>4 filter removes local helical contacts, off-diagonal stripes parallel to the main diagonal indicate parallel β-sheets; stripes perpendicular to it indicate antiparallel β-sheets. The Ramachandran plot scatters every residue's (φ, ψ) pair against the sterically allowed regions. The PAE heatmap renders the predicted-aligned-error matrix.

  · Six rendered views show the 3D structure from the faces of a cube — i.e. along ±x, ±y, ±z. Rendering representation is drawn randomly per protein from cartoon (secondary-structure ribbons), sticks (backbone bonds), or molecular surface; coloring is either N→C rainbow (blue at the N-terminus through red at the C-terminus) or one color per chain.